Protein AF-A0A2A6B3M9-F1 (afdb_monomer_lite)

Secondary structure (DSSP, 8-state):
------PPPHHHHHHHHHHHHHHHHHHHHHHH---S---------HHHHHHHHHHHHHHHHHHHHHHTEEEEESPBP-SSHHHHHHHHHHHHHHHHHHHT-HHHHHHHHTT-EEEEEESSSS-SSB-EEEEEEPPPSS--------EEE---

Foldseek 3Di:
DDDDDDDDDPVNVVVVVVVVVVVVVVVVVCVVPVDDDPPPPPCCPVVNVVVVVVVCVVCVVVCLQQLQKEKEFQDFADPDPVVRVVVVVVVLVVVQVVVVDPVSVVQVVVVQKDKDWPPPPDDGGGTMIMIHGHDDPDDDSHRDYDYDHPDD

Radius of gyration: 35.0 Å; chains: 1; bounding box: 71×45×93 Å

Sequence (152 aa):
MDSSPSLATQESIDNLSKLVQELHVKLDKLLANPSSTVSPIHTVSEQSSYASIVRALSQSEKIKDKSQRAVLVGSQEKATPQETAQHDEEVLKEIIDATQNKELKDAYTSGSITHKRFPENKTPGRHIVKYTLKEDNGYSNRAYTVTVCCGL

pLDDT: mean 74.18, std 16.15, range [34.38, 91.5]

Organism: Pristionchus pacificus (NCBI:txid54126)

Structure (mmCIF, N/CA/C/O backbone):
data_AF-A0A2A6B3M9-F1
#
_entry.id   AF-A0A2A6B3M9-F1
#
loop_
_atom_site.group_PDB
_atom_site.id
_atom_site.type_symbol
_atom_site.label_atom_id
_atom_site.label_alt_id
_atom_site.label_comp_id
_atom_site.label_asym_id
_atom_site.label_entity_id
_atom_site.label_seq_id
_atom_site.pdbx_PDB_ins_code
_atom_site.Cartn_x
_atom_site.Cartn_y
_atom_site.Cartn_z
_atom_site.occupancy
_atom_site.B_iso_or_equiv
_atom_site.auth_seq_id
_atom_site.auth_comp_id
_atom_site.auth_asym_id
_atom_site.auth_atom_id
_atom_site.pdbx_PDB_model_num
ATOM 1 N N . MET A 1 1 ? -49.239 28.984 65.665 1.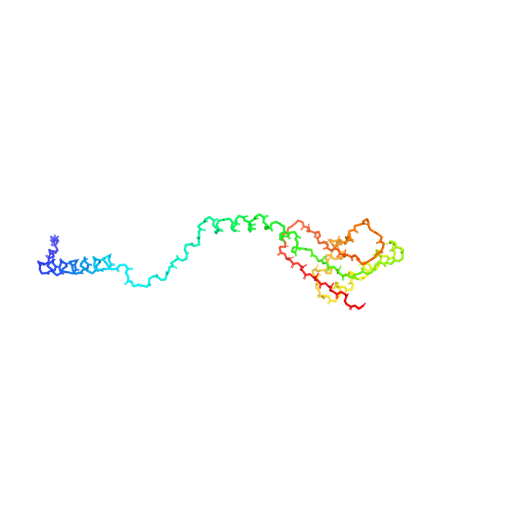00 41.34 1 MET A N 1
ATOM 2 C CA . MET A 1 1 ? -49.264 27.511 65.676 1.00 41.34 1 MET A CA 1
ATOM 3 C C . MET A 1 1 ? -47.842 27.054 65.898 1.00 41.34 1 MET A C 1
ATOM 5 O O . MET A 1 1 ? -47.030 27.154 64.988 1.00 41.34 1 MET A O 1
ATOM 9 N N . ASP A 1 2 ? -47.538 26.702 67.144 1.00 44.88 2 ASP A N 1
ATOM 10 C CA . ASP A 1 2 ? -46.2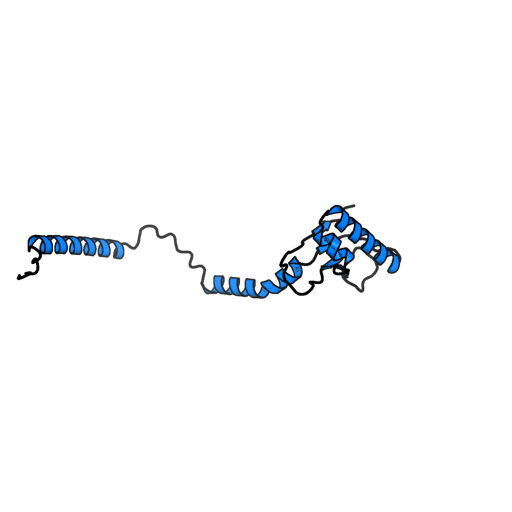25 26.236 67.579 1.00 44.88 2 ASP A CA 1
ATOM 11 C C . ASP A 1 2 ? -45.894 24.896 66.922 1.00 44.88 2 ASP A C 1
ATOM 13 O O . ASP A 1 2 ? -46.657 23.939 67.028 1.00 44.88 2 ASP A O 1
ATOM 17 N N . SER A 1 3 ? -44.759 24.830 66.229 1.00 51.47 3 SER A N 1
ATOM 18 C CA . SER A 1 3 ? -44.176 23.574 65.757 1.00 51.47 3 SER A CA 1
ATOM 19 C C . SER A 1 3 ? -42.992 23.249 66.659 1.00 51.47 3 SER A C 1
ATOM 21 O O . SER A 1 3 ? -41.887 23.742 66.444 1.00 51.47 3 SER A O 1
ATOM 23 N N . SER A 1 4 ? -43.230 22.471 67.714 1.00 55.25 4 SER A N 1
ATOM 24 C CA . SER A 1 4 ? -42.149 21.944 68.549 1.00 55.25 4 SER A CA 1
ATOM 25 C C . SER A 1 4 ? -41.368 20.875 67.769 1.00 55.25 4 SER A C 1
ATOM 27 O O . SER A 1 4 ? -41.991 20.029 67.122 1.00 55.25 4 SER A O 1
ATOM 29 N N . PRO A 1 5 ? -40.024 20.873 67.809 1.00 57.50 5 PRO A N 1
ATOM 30 C CA . PRO A 1 5 ? -39.236 19.830 67.167 1.00 57.50 5 PRO A CA 1
ATOM 31 C C . PRO A 1 5 ? -39.507 18.485 67.853 1.00 57.50 5 PRO A C 1
ATOM 33 O O . PRO A 1 5 ? -39.460 18.381 69.078 1.00 57.50 5 PRO A O 1
ATOM 36 N N . SER A 1 6 ? -39.805 17.455 67.058 1.00 61.09 6 SER A N 1
ATOM 37 C CA . SER A 1 6 ? -39.915 16.076 67.539 1.00 61.09 6 SER A CA 1
ATOM 38 C C . SER A 1 6 ? -38.557 15.649 68.101 1.00 61.09 6 SER A C 1
ATOM 40 O O . SER A 1 6 ? -37.597 15.454 67.356 1.00 61.09 6 SER A O 1
ATOM 42 N N . LEU A 1 7 ? -38.456 15.582 69.430 1.00 61.75 7 LEU A N 1
ATOM 43 C CA . LEU A 1 7 ? -37.282 15.063 70.123 1.00 61.75 7 LEU A CA 1
ATOM 44 C C . LEU A 1 7 ? -37.155 13.571 69.807 1.00 61.75 7 LEU A C 1
ATOM 46 O O . LEU A 1 7 ? -38.086 12.799 70.043 1.00 61.75 7 LEU A O 1
ATOM 50 N N . ALA A 1 8 ? -36.001 13.175 69.269 1.00 63.75 8 ALA A N 1
ATOM 51 C CA . ALA A 1 8 ? -35.657 11.773 69.091 1.00 63.75 8 ALA A CA 1
ATOM 52 C C . ALA A 1 8 ? -35.795 11.046 70.438 1.00 63.75 8 ALA A C 1
ATOM 54 O O . ALA A 1 8 ? -35.251 11.485 71.452 1.00 63.75 8 ALA A O 1
ATOM 55 N N . THR A 1 9 ? -36.566 9.958 70.460 1.00 75.94 9 THR A N 1
ATOM 56 C CA . THR A 1 9 ? -36.765 9.150 71.673 1.00 75.94 9 THR A CA 1
ATOM 57 C C . THR A 1 9 ? -35.423 8.608 72.176 1.00 75.94 9 THR A C 1
ATOM 59 O O . THR A 1 9 ? -34.580 8.222 71.365 1.00 75.94 9 THR A O 1
ATOM 62 N N . GLN A 1 10 ? -35.216 8.543 73.495 1.00 77.75 10 GLN A N 1
ATOM 63 C CA . GLN A 1 10 ? -33.969 8.022 74.082 1.00 77.75 10 GLN A CA 1
ATOM 64 C C . GLN A 1 10 ? -33.628 6.619 73.546 1.00 77.75 10 GLN A C 1
ATOM 66 O O . GLN A 1 10 ? -32.486 6.340 73.201 1.00 77.75 10 GLN A O 1
ATOM 71 N N . GLU A 1 11 ? -34.650 5.790 73.337 1.00 80.00 11 GLU A N 1
ATOM 72 C CA . GLU A 1 11 ? -34.526 4.461 72.736 1.00 80.00 11 GLU A CA 1
ATOM 73 C C . GLU A 1 11 ? -33.930 4.496 71.315 1.00 80.00 11 GLU A C 1
ATOM 75 O O . GLU A 1 11 ? -33.101 3.660 70.958 1.00 80.00 11 GLU A O 1
ATOM 80 N N . SER A 1 12 ? -34.294 5.486 70.493 1.00 80.69 12 SER A N 1
ATOM 81 C CA . SER A 1 12 ? -33.708 5.651 69.155 1.00 80.69 12 SER A CA 1
ATOM 82 C C . SER A 1 12 ? -32.226 6.045 69.199 1.00 80.69 12 SER A C 1
ATOM 84 O O . SER A 1 12 ? -31.448 5.604 68.352 1.00 80.69 12 SER A O 1
ATOM 86 N N . ILE A 1 13 ? -31.821 6.812 70.215 1.00 84.06 13 ILE A N 1
ATOM 87 C CA . ILE A 1 13 ? -30.430 7.233 70.434 1.00 84.06 13 ILE A CA 1
ATOM 88 C C . ILE A 1 13 ? -29.585 6.044 70.907 1.00 84.06 13 ILE A C 1
ATOM 90 O O . ILE A 1 13 ? -28.463 5.845 70.428 1.00 84.06 13 ILE A O 1
ATOM 94 N N . ASP A 1 14 ? -30.139 5.218 71.792 1.00 85.81 14 ASP A N 1
ATOM 95 C CA . ASP A 1 14 ? -29.468 4.032 72.326 1.00 85.81 14 ASP A CA 1
ATOM 96 C C . ASP A 1 14 ? -29.303 2.953 71.242 1.00 85.81 14 ASP A C 1
ATOM 98 O O . ASP A 1 14 ? -28.223 2.375 71.084 1.00 85.81 14 ASP A O 1
ATOM 102 N N . ASN A 1 15 ? -30.335 2.740 70.418 1.00 87.69 15 ASN A N 1
ATOM 103 C CA . ASN A 1 15 ? -30.278 1.817 69.283 1.00 87.69 15 ASN A CA 1
ATOM 104 C C . ASN A 1 15 ? -29.241 2.251 68.240 1.00 87.69 15 ASN A C 1
ATOM 106 O O . ASN A 1 15 ? -28.471 1.422 67.749 1.00 87.69 15 ASN A O 1
ATOM 110 N N . LEU A 1 16 ? -29.177 3.549 67.930 1.00 87.00 16 LEU A N 1
ATOM 111 C CA . LEU A 1 16 ? -28.174 4.081 67.012 1.00 87.00 16 LEU A CA 1
ATOM 112 C C . LEU A 1 16 ? -26.759 3.939 67.586 1.00 87.00 16 LEU A C 1
ATOM 114 O O . LEU A 1 16 ? -25.853 3.503 66.876 1.00 87.00 16 LEU A O 1
ATOM 118 N N . SER A 1 17 ? -26.578 4.233 68.875 1.00 89.31 17 SER A N 1
ATOM 119 C CA . SER A 1 17 ? -25.293 4.072 69.570 1.00 89.31 17 SER A CA 1
ATOM 120 C C . SER A 1 17 ? -24.784 2.633 69.505 1.00 89.31 17 SER A C 1
ATOM 122 O O . SER A 1 17 ? -23.613 2.402 69.200 1.00 89.31 17 SER A O 1
ATOM 124 N N . LYS A 1 18 ? -25.673 1.655 69.705 1.00 90.25 18 LYS A N 1
ATOM 125 C CA . LYS A 1 18 ? -25.338 0.232 69.597 1.00 90.25 18 LYS A CA 1
ATOM 126 C C . LYS A 1 18 ? -24.906 -0.154 68.180 1.00 90.25 18 LYS A C 1
ATOM 128 O O . LYS A 1 18 ? -23.910 -0.851 68.002 1.00 90.25 18 LYS A O 1
ATOM 133 N N . LEU A 1 19 ? -25.614 0.341 67.168 1.00 89.44 19 LEU A N 1
ATOM 134 C CA . LEU A 1 19 ? -25.336 0.034 65.763 1.00 89.44 19 LEU A CA 1
ATOM 135 C C . LEU A 1 19 ? -24.002 0.647 65.300 1.00 89.44 19 LEU A C 1
ATOM 137 O O . LEU A 1 19 ? -23.226 0.006 64.589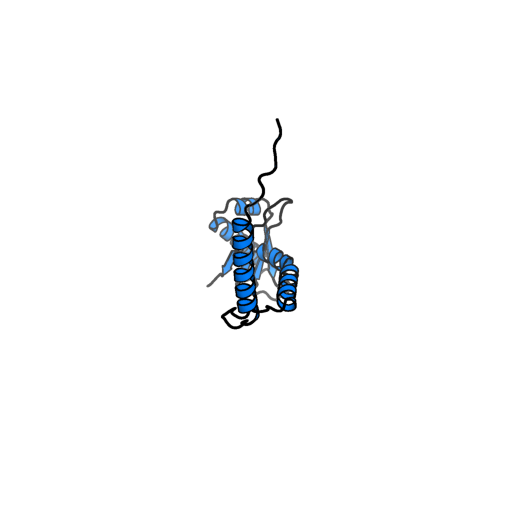 1.00 89.44 19 LEU A O 1
ATOM 141 N N . VAL A 1 20 ? -23.690 1.858 65.771 1.00 89.88 20 VAL A N 1
ATOM 142 C CA . VAL A 1 20 ? -22.400 2.519 65.532 1.00 89.88 20 VAL A CA 1
ATOM 143 C C . VAL A 1 20 ? -21.252 1.775 66.221 1.00 89.88 20 VAL A C 1
ATOM 145 O O . VAL A 1 20 ? -20.188 1.624 65.619 1.00 89.88 20 VAL A O 1
ATOM 148 N N . GLN A 1 21 ? -21.448 1.268 67.442 1.00 87.69 21 GLN A N 1
ATOM 149 C CA . GLN A 1 21 ? -20.444 0.452 68.136 1.00 87.69 21 GLN A CA 1
ATOM 150 C C . GLN A 1 21 ? -20.192 -0.882 67.421 1.00 87.69 21 GLN A C 1
ATOM 152 O O . GLN A 1 21 ? -19.039 -1.265 67.224 1.00 87.69 21 GLN A O 1
ATOM 157 N N . GLU A 1 22 ? -21.242 -1.567 66.964 1.00 90.56 22 GLU A N 1
ATOM 158 C CA . GLU A 1 22 ? -21.103 -2.809 66.194 1.00 90.56 22 GLU A CA 1
ATOM 159 C C . GLU A 1 22 ? -20.360 -2.595 64.866 1.00 90.56 22 GLU A C 1
ATOM 161 O O . GLU A 1 22 ? -19.562 -3.444 64.459 1.00 90.56 22 GLU A O 1
ATOM 166 N N . LEU A 1 23 ? -20.586 -1.459 64.197 1.00 88.94 23 LEU A N 1
ATOM 167 C CA . LEU A 1 23 ? -19.850 -1.088 62.988 1.00 88.94 23 LEU A CA 1
ATOM 168 C C . LEU A 1 23 ? -18.374 -0.807 63.271 1.00 88.94 23 LEU A C 1
ATOM 170 O O . LEU A 1 23 ? -17.534 -1.297 62.519 1.00 88.94 23 LEU A O 1
ATOM 174 N N . HIS A 1 24 ? -18.052 -0.095 64.355 1.00 84.25 24 HIS A N 1
ATOM 175 C CA . HIS A 1 24 ? -16.660 0.150 64.751 1.00 84.25 24 HIS A CA 1
ATOM 176 C C . HIS A 1 24 ? -15.916 -1.160 65.015 1.00 84.25 24 HIS A C 1
ATOM 178 O O . HIS A 1 24 ? -14.858 -1.388 64.439 1.00 84.25 24 HIS A O 1
ATOM 184 N N . VAL A 1 25 ? -16.516 -2.078 65.778 1.00 85.81 25 VAL A N 1
ATOM 185 C CA . VAL A 1 25 ? -15.907 -3.385 66.074 1.00 85.81 25 VAL A CA 1
ATOM 186 C C . VAL A 1 25 ? -15.709 -4.219 64.803 1.00 85.81 25 VAL A C 1
ATOM 188 O O . VAL A 1 25 ? -14.694 -4.903 64.657 1.00 85.81 25 VAL A O 1
ATOM 191 N N . LYS A 1 26 ? -16.653 -4.171 63.853 1.00 81.06 26 LYS A N 1
ATOM 192 C CA . LYS A 1 26 ? -16.499 -4.842 62.552 1.00 81.06 26 LYS A CA 1
ATOM 193 C C . LYS A 1 26 ? -15.382 -4.221 61.714 1.00 81.06 26 LYS A C 1
ATOM 195 O O . LYS A 1 26 ? -14.643 -4.972 61.080 1.00 81.06 26 LYS A O 1
ATOM 200 N N . LEU A 1 27 ? -15.249 -2.894 61.718 1.00 81.38 27 LEU A N 1
ATOM 201 C CA . LEU A 1 27 ? -14.181 -2.198 61.003 1.00 81.38 27 LEU A CA 1
ATOM 202 C C . LEU A 1 27 ? -12.811 -2.541 61.595 1.00 81.38 27 LEU A C 1
ATOM 204 O O . LEU A 1 27 ? -11.922 -2.950 60.854 1.00 81.38 27 LEU A O 1
ATOM 208 N N . ASP A 1 28 ? -12.670 -2.471 62.919 1.00 79.00 28 ASP A N 1
ATOM 209 C CA . ASP A 1 28 ? -11.428 -2.807 63.622 1.00 79.00 28 ASP A CA 1
ATOM 210 C C . ASP A 1 28 ? -11.016 -4.257 63.366 1.00 79.00 28 ASP A C 1
ATOM 212 O O . ASP A 1 28 ? -9.841 -4.549 63.162 1.00 79.00 28 ASP A O 1
ATOM 216 N N . LYS A 1 29 ? -11.983 -5.177 63.281 1.00 76.81 29 LYS A N 1
ATOM 217 C CA . LYS A 1 29 ? -11.721 -6.584 62.956 1.00 76.81 29 LYS A CA 1
ATOM 218 C C . LYS A 1 29 ? -11.270 -6.797 61.503 1.00 76.81 29 LYS A C 1
ATOM 220 O O . LYS A 1 29 ? -10.490 -7.712 61.252 1.00 76.81 29 LYS A O 1
ATOM 225 N N . LEU A 1 30 ? -11.730 -5.973 60.556 1.00 72.69 30 LEU A N 1
ATOM 226 C CA . LEU A 1 30 ? -11.255 -5.988 59.163 1.00 72.69 30 LEU A CA 1
ATOM 227 C C . LEU A 1 30 ? -9.862 -5.359 59.030 1.00 72.69 30 LEU A C 1
ATOM 229 O O . LEU A 1 30 ? -9.033 -5.861 58.279 1.00 72.69 30 LEU A O 1
ATOM 233 N N . LEU A 1 31 ? -9.593 -4.296 59.788 1.00 71.00 31 LEU A N 1
ATOM 234 C CA . LEU A 1 31 ? -8.290 -3.630 59.837 1.00 71.00 31 LEU A CA 1
ATOM 235 C C . LEU A 1 31 ? -7.228 -4.493 60.539 1.00 71.00 31 LEU A C 1
ATOM 237 O O . LEU A 1 31 ? -6.079 -4.523 60.104 1.00 71.00 31 LEU A O 1
ATOM 241 N N . ALA A 1 32 ? -7.608 -5.232 61.586 1.00 68.19 32 ALA A N 1
ATOM 242 C CA . ALA A 1 32 ? -6.715 -6.121 62.332 1.00 68.19 32 ALA A CA 1
ATOM 243 C C . ALA A 1 32 ? -6.370 -7.424 61.583 1.00 68.19 32 ALA A C 1
ATOM 245 O O . ALA A 1 32 ? -5.331 -8.025 61.857 1.00 68.19 32 ALA A O 1
ATOM 246 N N . ASN A 1 33 ? -7.191 -7.840 60.610 1.00 60.38 33 ASN A N 1
ATOM 247 C CA . ASN A 1 33 ? -6.943 -9.007 59.762 1.00 60.38 33 ASN A CA 1
ATOM 248 C C . ASN A 1 33 ? -6.764 -8.597 58.284 1.00 60.38 33 ASN A C 1
ATOM 250 O O . ASN A 1 33 ? -7.669 -8.819 57.479 1.00 60.38 33 ASN A O 1
ATOM 254 N N . PRO A 1 34 ? -5.581 -8.113 57.855 1.00 56.53 34 PRO A N 1
ATOM 255 C CA . PRO A 1 34 ? -5.305 -7.856 56.436 1.00 56.53 34 PRO A CA 1
ATOM 256 C C . PRO A 1 34 ? -5.175 -9.140 55.589 1.00 56.53 34 PRO A C 1
ATOM 258 O O . PRO A 1 34 ? -4.882 -9.080 54.397 1.00 56.53 34 PRO A O 1
ATOM 261 N N . SER A 1 35 ? -5.373 -10.322 56.182 1.00 58.47 35 SER A N 1
ATOM 262 C CA . SER A 1 35 ? -5.190 -11.612 55.522 1.00 58.47 35 SER A CA 1
ATOM 263 C C . SER A 1 35 ? -6.529 -12.237 55.146 1.00 58.47 35 SER A C 1
ATOM 265 O O . SER A 1 35 ? -7.071 -13.067 55.873 1.00 58.47 35 SER A O 1
ATOM 267 N N . SER A 1 36 ? -7.076 -11.817 54.007 1.00 47.97 36 SER A N 1
ATOM 268 C CA . SER A 1 36 ? -7.951 -12.632 53.156 1.00 47.97 36 SER A CA 1
ATOM 269 C C . SER A 1 36 ? -8.025 -11.993 51.772 1.00 47.97 36 SER A C 1
ATOM 271 O O . SER A 1 36 ? -8.799 -11.075 51.523 1.00 47.97 36 SER A O 1
ATOM 273 N N . THR A 1 37 ? -7.172 -12.499 50.879 1.00 50.91 37 THR A N 1
ATOM 274 C CA . THR A 1 37 ? -7.372 -12.500 49.421 1.00 50.91 37 THR A CA 1
ATOM 275 C C . THR A 1 37 ? -7.694 -11.153 48.772 1.00 50.91 37 THR A C 1
ATOM 277 O O . THR A 1 37 ? -8.656 -11.031 48.019 1.00 50.91 37 THR A O 1
ATOM 280 N N . VAL A 1 38 ? -6.831 -10.159 48.962 1.00 44.12 38 VAL A N 1
ATOM 281 C CA . VAL A 1 38 ? -6.537 -9.258 47.845 1.00 44.12 38 VAL A CA 1
ATOM 282 C C . VAL A 1 38 ? -5.407 -9.953 47.103 1.00 44.12 38 VAL A C 1
ATOM 284 O O . VAL A 1 38 ? -4.279 -10.002 47.596 1.00 4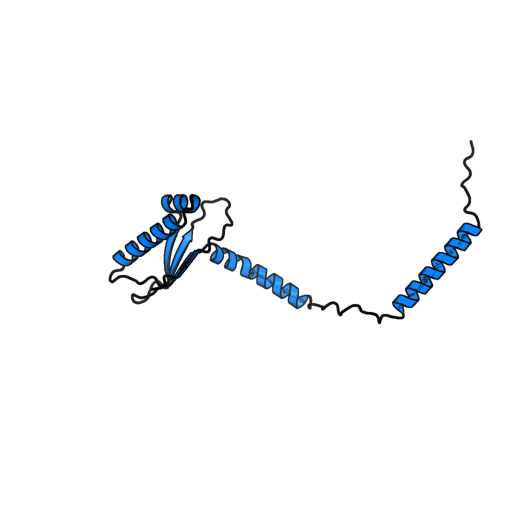4.12 38 VAL A O 1
ATOM 287 N N . SER A 1 39 ? -5.719 -10.584 45.964 1.00 42.66 39 SER A N 1
ATOM 288 C CA . SER A 1 39 ? -4.696 -10.931 44.968 1.00 42.66 39 SER A CA 1
ATOM 289 C C . SER A 1 39 ? -3.739 -9.749 44.885 1.00 42.66 39 SER A C 1
ATOM 291 O O . SER A 1 39 ? -4.254 -8.627 44.888 1.00 42.66 39 SER A O 1
ATOM 293 N N . PRO A 1 40 ? -2.407 -9.942 44.845 1.00 44.41 40 PRO A N 1
ATOM 294 C CA . PRO A 1 40 ? -1.502 -8.810 44.789 1.00 44.41 40 PRO A CA 1
ATOM 295 C C . PRO A 1 40 ? -2.005 -7.948 43.642 1.00 44.41 40 PRO A C 1
ATOM 297 O O . PRO A 1 40 ? -2.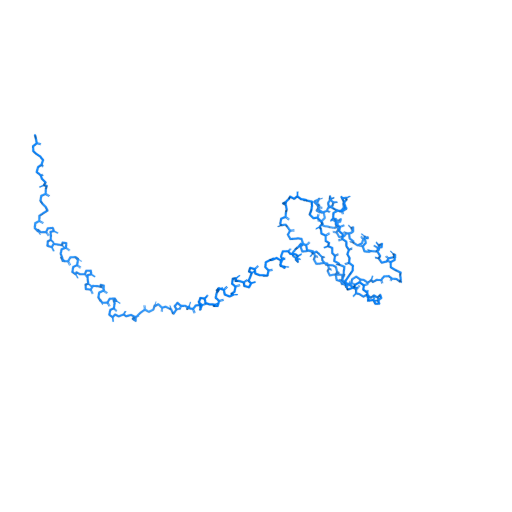062 -8.430 42.507 1.00 44.41 40 PRO A O 1
ATOM 300 N N . ILE A 1 41 ? -2.464 -6.726 43.941 1.00 48.03 41 ILE A N 1
ATOM 301 C CA . ILE A 1 41 ? -2.593 -5.720 42.900 1.00 48.03 41 ILE A CA 1
ATOM 302 C C . ILE A 1 41 ? -1.199 -5.741 42.325 1.00 48.03 41 ILE A C 1
ATOM 304 O O . ILE A 1 41 ? -0.236 -5.454 43.038 1.00 48.03 41 ILE A O 1
ATOM 308 N N . HIS A 1 42 ? -1.085 -6.259 41.105 1.00 47.62 42 HIS A N 1
ATOM 309 C CA . HIS A 1 42 ? 0.153 -6.219 40.379 1.00 47.62 42 HIS A CA 1
ATOM 310 C C . HIS A 1 42 ? 0.434 -4.727 40.343 1.00 47.62 42 HIS A C 1
ATOM 312 O O . HIS A 1 42 ? -0.251 -3.982 39.641 1.00 47.62 42 HIS A O 1
ATOM 318 N N . THR A 1 43 ? 1.330 -4.263 41.211 1.00 46.09 43 THR A N 1
ATOM 319 C CA . THR A 1 43 ? 1.930 -2.951 41.119 1.00 46.09 43 THR A CA 1
ATOM 320 C C . THR A 1 43 ? 2.731 -3.054 39.841 1.00 46.09 43 THR A C 1
ATOM 322 O O . THR A 1 43 ? 3.923 -3.350 39.833 1.00 46.09 43 THR A O 1
ATOM 325 N N . VAL A 1 44 ? 2.023 -2.917 38.716 1.00 48.62 44 VAL A N 1
ATOM 326 C CA . VAL A 1 44 ? 2.605 -2.568 37.440 1.00 48.62 44 VAL A CA 1
ATOM 327 C C . VAL A 1 44 ? 3.297 -1.273 37.787 1.00 48.62 44 VAL A C 1
ATOM 329 O O . VAL A 1 44 ? 2.626 -0.264 37.980 1.00 48.62 44 VAL A O 1
ATOM 332 N N . SER A 1 45 ? 4.603 -1.363 38.042 1.00 50.28 45 SER A N 1
ATOM 333 C CA . SER A 1 45 ? 5.431 -0.232 38.431 1.00 50.28 45 SER A CA 1
ATOM 334 C C . SER A 1 45 ? 4.981 0.957 37.591 1.00 50.28 45 SER A C 1
ATOM 336 O O . SER A 1 45 ? 4.980 0.859 36.363 1.00 50.28 45 SER A O 1
ATOM 338 N N . GLU A 1 46 ? 4.504 2.032 38.222 1.00 53.47 46 GLU A N 1
ATOM 339 C CA . GLU A 1 46 ? 3.949 3.192 37.508 1.00 53.47 46 GLU A CA 1
ATOM 340 C C . GLU A 1 46 ? 4.974 3.759 36.509 1.00 53.47 46 GLU A C 1
ATOM 342 O O . GLU A 1 46 ? 4.627 4.289 35.456 1.00 53.47 46 GLU A O 1
ATOM 347 N N . GLN A 1 47 ? 6.263 3.535 36.783 1.00 55.28 47 GLN A N 1
ATOM 348 C CA . GLN A 1 47 ? 7.373 3.834 35.883 1.00 55.28 47 GLN A CA 1
ATOM 349 C C . GLN A 1 47 ? 7.361 2.964 34.608 1.00 55.28 47 GLN A C 1
ATOM 351 O O . GLN A 1 47 ? 7.692 3.452 33.529 1.00 55.28 47 GLN A O 1
ATOM 356 N N . SER A 1 48 ? 6.951 1.695 34.697 1.00 64.56 48 SER A N 1
ATOM 357 C CA . SER A 1 48 ? 6.834 0.755 33.570 1.00 64.56 48 SER A CA 1
ATOM 358 C C . SER A 1 48 ? 5.637 1.071 32.664 1.00 64.56 48 SER A C 1
ATOM 360 O O . SER A 1 48 ? 5.772 1.060 31.434 1.00 64.56 48 SER A O 1
ATOM 362 N N . SER A 1 49 ? 4.479 1.417 33.238 1.00 71.50 49 SER A N 1
ATOM 363 C CA . SER A 1 49 ? 3.287 1.796 32.462 1.00 71.50 49 SER A CA 1
ATOM 364 C C . SER A 1 49 ? 3.464 3.163 31.797 1.00 71.50 49 SER A C 1
ATOM 366 O O . SER A 1 49 ? 3.224 3.287 30.595 1.00 71.50 49 SER A O 1
ATOM 368 N N . TYR A 1 50 ? 4.002 4.154 32.516 1.00 78.00 50 TYR A N 1
ATOM 369 C CA . TYR A 1 50 ? 4.330 5.467 31.959 1.00 78.00 50 TYR A CA 1
ATOM 370 C C . TYR A 1 50 ? 5.349 5.367 30.816 1.00 78.00 50 TYR A C 1
ATOM 372 O O . TYR A 1 50 ? 5.109 5.883 29.725 1.00 78.00 50 TYR A O 1
ATOM 380 N N . ALA A 1 51 ? 6.448 4.624 31.001 1.00 81.81 51 ALA A N 1
ATOM 381 C CA . ALA A 1 51 ? 7.445 4.418 29.946 1.00 81.81 51 ALA A CA 1
ATOM 382 C C . ALA A 1 51 ? 6.880 3.691 28.715 1.00 81.81 51 ALA A C 1
ATOM 384 O O . ALA A 1 51 ? 7.388 3.864 27.605 1.00 81.81 51 ALA A O 1
ATOM 385 N N . SER A 1 52 ? 5.855 2.859 28.896 1.00 81.38 52 SER A N 1
ATOM 386 C CA . SER A 1 52 ? 5.168 2.180 27.795 1.00 81.38 52 SER A CA 1
ATOM 387 C C . SER A 1 52 ? 4.242 3.135 27.041 1.00 81.38 52 SER A C 1
ATOM 389 O O . SER A 1 52 ? 4.273 3.159 25.813 1.00 81.38 52 SER A O 1
ATOM 391 N N . ILE A 1 53 ? 3.498 3.987 27.754 1.00 83.56 53 ILE A N 1
ATOM 392 C CA . ILE A 1 53 ? 2.646 5.025 27.158 1.00 83.56 53 ILE A CA 1
ATOM 393 C C . ILE A 1 53 ? 3.499 6.037 26.386 1.00 83.56 53 ILE A C 1
ATOM 395 O O . ILE A 1 53 ? 3.218 6.308 25.223 1.00 83.56 53 ILE A O 1
ATOM 399 N N . VAL A 1 54 ? 4.588 6.539 26.974 1.00 86.62 54 VAL A N 1
ATOM 400 C CA . VAL A 1 54 ? 5.510 7.471 26.301 1.00 86.62 54 VAL A CA 1
ATOM 401 C C . VAL A 1 54 ? 6.118 6.840 25.047 1.00 86.62 54 VAL A C 1
ATOM 403 O O . VAL A 1 54 ? 6.182 7.487 24.001 1.00 86.62 54 VAL A O 1
ATOM 406 N N . ARG A 1 55 ? 6.508 5.558 25.106 1.00 85.31 55 ARG A N 1
ATOM 407 C CA . ARG A 1 55 ? 6.978 4.829 23.919 1.00 85.31 55 ARG A CA 1
ATOM 408 C C . ARG A 1 55 ? 5.892 4.725 22.851 1.00 85.31 55 ARG A C 1
ATOM 410 O O . ARG A 1 55 ? 6.171 5.067 21.705 1.00 85.31 55 ARG A O 1
ATOM 417 N N . ALA A 1 56 ? 4.672 4.334 23.213 1.00 82.56 56 ALA A N 1
ATOM 418 C CA . ALA A 1 56 ? 3.548 4.258 22.281 1.00 82.56 56 ALA A CA 1
ATOM 419 C C . ALA A 1 56 ? 3.261 5.617 21.616 1.00 82.56 56 ALA A C 1
ATOM 421 O O . ALA A 1 56 ? 3.140 5.691 20.394 1.00 82.56 56 ALA A O 1
ATOM 422 N N . LEU A 1 57 ? 3.256 6.703 22.395 1.00 86.00 57 LEU A N 1
ATOM 423 C CA . LEU A 1 57 ? 3.084 8.065 21.885 1.00 86.00 57 LEU A CA 1
ATOM 424 C C . LEU A 1 57 ? 4.220 8.455 20.931 1.00 86.00 57 LEU A C 1
ATOM 426 O O . LEU A 1 57 ? 3.949 8.920 19.829 1.00 86.00 57 LEU A O 1
ATOM 430 N N . SER A 1 58 ? 5.478 8.175 21.283 1.00 86.25 58 SER A N 1
ATOM 431 C CA . SER A 1 58 ? 6.635 8.462 20.416 1.00 86.25 58 SER A CA 1
ATOM 432 C C . SER A 1 58 ? 6.645 7.660 19.107 1.00 86.25 58 SER A C 1
ATOM 434 O O . SER A 1 58 ? 7.269 8.057 18.123 1.00 86.25 58 SER A O 1
ATOM 436 N N . GLN A 1 59 ? 5.974 6.506 19.083 1.00 84.12 59 GLN A N 1
ATOM 437 C CA . GLN A 1 59 ? 5.863 5.653 17.904 1.00 84.12 59 GLN A CA 1
ATOM 438 C C . GLN A 1 59 ? 4.606 5.941 17.080 1.00 84.12 59 GLN A C 1
ATOM 440 O O . GLN A 1 59 ? 4.539 5.496 15.935 1.00 84.12 59 GLN A O 1
ATOM 445 N N . SER A 1 60 ? 3.643 6.691 17.618 1.00 81.44 60 SER A N 1
ATOM 446 C CA . SER A 1 60 ? 2.349 6.944 16.978 1.00 81.44 60 SER A CA 1
ATOM 447 C C . SER A 1 60 ? 2.488 7.568 15.587 1.00 81.44 60 SER A C 1
ATOM 449 O O . SER A 1 60 ? 1.894 7.067 14.635 1.00 81.44 60 SER A O 1
ATOM 451 N N . GLU A 1 61 ? 3.353 8.572 15.424 1.00 79.06 61 GLU A N 1
ATOM 452 C CA . GLU A 1 61 ? 3.620 9.208 14.127 1.00 79.06 61 GLU A CA 1
ATOM 453 C C . GLU A 1 61 ? 4.235 8.230 13.120 1.00 79.06 61 GLU A C 1
ATOM 455 O O . GLU A 1 61 ? 3.824 8.175 11.963 1.00 79.06 61 GLU A O 1
ATOM 460 N N . LYS A 1 62 ? 5.177 7.389 13.567 1.00 78.69 62 LYS A N 1
ATOM 461 C CA . LYS A 1 62 ? 5.809 6.365 12.718 1.00 78.69 62 LYS A CA 1
ATOM 462 C C . LYS A 1 62 ? 4.817 5.286 12.295 1.00 78.69 62 LYS A C 1
ATOM 464 O O . LYS A 1 62 ? 4.937 4.742 11.200 1.00 78.69 62 LYS A O 1
ATOM 469 N N . ILE A 1 63 ? 3.881 4.935 13.175 1.00 77.81 63 ILE A N 1
ATOM 470 C CA . ILE A 1 63 ? 2.808 3.985 12.874 1.00 77.81 63 ILE A CA 1
ATOM 471 C C . ILE A 1 63 ? 1.842 4.612 11.873 1.00 77.81 63 ILE A C 1
ATOM 473 O O . ILE A 1 63 ? 1.489 3.948 10.905 1.00 77.81 63 ILE A O 1
ATOM 477 N N . LYS A 1 64 ? 1.476 5.885 12.059 1.00 77.25 64 LYS A N 1
ATOM 478 C CA . LYS A 1 64 ? 0.615 6.626 11.133 1.00 77.25 64 LYS A CA 1
ATOM 479 C C . LYS A 1 64 ? 1.224 6.700 9.731 1.00 77.25 64 LYS A C 1
ATOM 481 O O . LYS A 1 64 ? 0.547 6.365 8.772 1.00 77.25 64 LYS A O 1
ATOM 486 N N . ASP A 1 65 ? 2.502 7.058 9.608 1.00 72.06 65 ASP A N 1
ATOM 487 C CA . ASP A 1 65 ? 3.188 7.095 8.306 1.00 72.06 65 ASP A CA 1
ATOM 488 C C . ASP A 1 65 ? 3.189 5.722 7.613 1.00 72.06 65 ASP A C 1
ATOM 490 O O . ASP A 1 65 ? 2.921 5.598 6.419 1.00 72.06 65 ASP A O 1
ATOM 494 N N . LYS A 1 66 ? 3.453 4.653 8.373 1.00 73.25 66 LYS A N 1
ATOM 495 C CA . LYS A 1 66 ? 3.497 3.293 7.824 1.00 73.25 66 LYS A CA 1
ATOM 496 C C . LYS A 1 66 ? 2.121 2.733 7.481 1.00 73.25 66 LYS A C 1
ATOM 498 O O . LYS A 1 66 ? 2.034 1.937 6.553 1.00 73.25 66 LYS A O 1
ATOM 503 N N . SER A 1 67 ? 1.079 3.103 8.220 1.00 69.12 67 SER A N 1
ATOM 504 C CA . SER A 1 67 ? -0.268 2.562 8.028 1.00 69.12 67 SER A CA 1
ATOM 505 C C . SER A 1 67 ? -0.929 3.069 6.743 1.00 69.12 67 SER A C 1
ATOM 507 O O . SER A 1 67 ? -1.784 2.386 6.186 1.00 69.12 67 SER A O 1
ATOM 509 N N . GLN A 1 68 ? -0.481 4.220 6.236 1.00 71.06 68 GLN A N 1
ATOM 510 C CA . GLN A 1 68 ? -0.937 4.825 4.982 1.00 71.06 68 GLN A CA 1
ATOM 511 C C . GLN A 1 68 ? -0.203 4.306 3.736 1.00 71.06 68 GLN A C 1
ATOM 513 O O . GLN A 1 68 ? -0.496 4.741 2.623 1.00 71.06 68 GLN A O 1
ATOM 518 N N . ARG A 1 69 ? 0.777 3.406 3.895 1.00 74.06 69 ARG A N 1
ATOM 519 C CA . ARG A 1 69 ? 1.643 2.973 2.795 1.00 74.06 69 ARG A CA 1
ATOM 520 C C . ARG A 1 69 ? 1.382 1.522 2.413 1.00 74.06 69 ARG A C 1
ATOM 522 O O . ARG A 1 69 ? 1.552 0.621 3.233 1.00 74.06 69 ARG A O 1
ATOM 529 N N . ALA A 1 70 ? 1.068 1.293 1.142 1.00 83.31 70 ALA A N 1
ATOM 530 C CA . ALA A 1 70 ? 1.006 -0.045 0.565 1.00 83.31 70 ALA A CA 1
ATOM 531 C C . ALA A 1 70 ? 2.370 -0.442 -0.020 1.00 83.31 70 ALA A C 1
ATOM 533 O O . ALA A 1 70 ? 3.149 0.409 -0.468 1.00 83.31 70 ALA A O 1
ATOM 534 N N . VAL A 1 71 ? 2.683 -1.739 0.008 1.00 86.62 71 VAL A N 1
ATOM 535 C CA . VAL A 1 71 ? 3.946 -2.268 -0.521 1.00 86.62 71 VAL A CA 1
ATOM 536 C C . VAL A 1 71 ? 3.708 -3.503 -1.378 1.00 86.62 71 VAL A C 1
ATOM 538 O O . VAL A 1 71 ? 3.004 -4.429 -0.979 1.00 86.62 71 VAL A O 1
ATOM 541 N N . LEU A 1 72 ? 4.349 -3.521 -2.543 1.00 86.31 72 LEU A N 1
ATOM 542 C CA . LEU A 1 72 ? 4.460 -4.690 -3.403 1.00 86.31 72 LEU A CA 1
ATOM 543 C C . LEU A 1 72 ? 5.856 -5.281 -3.231 1.00 86.31 72 LEU A C 1
ATOM 545 O O . LEU A 1 72 ? 6.871 -4.624 -3.485 1.00 86.31 72 LEU A O 1
ATOM 549 N N . VAL A 1 73 ? 5.902 -6.527 -2.770 1.00 85.94 73 VAL A N 1
ATOM 550 C CA . VAL A 1 73 ? 7.144 -7.253 -2.497 1.00 85.94 73 VAL A CA 1
ATOM 551 C C . VAL A 1 73 ? 7.344 -8.316 -3.571 1.00 85.94 73 VAL A C 1
ATOM 553 O O . VAL A 1 73 ? 6.409 -9.026 -3.928 1.00 85.94 73 VAL A O 1
ATOM 556 N N . GLY A 1 74 ? 8.577 -8.436 -4.069 1.00 78.75 74 GLY A N 1
ATOM 557 C CA . GLY A 1 74 ? 8.948 -9.464 -5.046 1.00 78.75 74 GLY A CA 1
ATOM 558 C C . GLY A 1 74 ? 8.799 -9.054 -6.514 1.00 78.75 74 GLY A C 1
ATOM 559 O O . GLY A 1 74 ? 9.133 -9.858 -7.377 1.00 78.75 74 GLY A O 1
ATOM 560 N N . SER A 1 75 ? 8.382 -7.815 -6.809 1.00 82.56 75 SER A N 1
ATOM 561 C CA . SER A 1 75 ? 8.295 -7.311 -8.187 1.00 82.56 75 SER A CA 1
ATOM 562 C C . SER A 1 75 ? 9.674 -7.249 -8.848 1.00 82.56 75 SER A C 1
ATOM 564 O O . SER A 1 75 ? 10.584 -6.545 -8.389 1.00 82.56 75 SER A O 1
ATOM 566 N N . GLN A 1 76 ? 9.829 -7.995 -9.939 1.00 84.12 76 GLN A N 1
ATOM 567 C CA . GLN A 1 76 ? 11.088 -8.104 -10.662 1.00 84.12 76 GLN A CA 1
ATOM 568 C C . GLN A 1 76 ? 11.274 -6.929 -11.624 1.00 84.12 76 GLN A C 1
ATOM 570 O O . GLN A 1 76 ? 10.378 -6.605 -12.400 1.00 84.12 76 GLN A O 1
ATOM 575 N N . GLU A 1 77 ? 12.446 -6.296 -11.571 1.00 83.38 77 GLU A N 1
ATOM 576 C CA . GLU A 1 77 ? 12.816 -5.267 -12.545 1.00 83.38 77 GLU A CA 1
ATOM 577 C C . GLU A 1 77 ? 13.006 -5.859 -13.940 1.00 83.38 77 GLU A C 1
ATOM 579 O O . GLU A 1 77 ? 13.419 -7.013 -14.108 1.00 83.38 77 GLU A O 1
ATOM 584 N N . LYS A 1 78 ? 12.682 -5.047 -14.944 1.00 85.38 78 LYS A N 1
ATOM 585 C CA . LYS A 1 78 ? 12.937 -5.347 -16.350 1.00 85.38 78 LYS A CA 1
ATOM 586 C C . LYS A 1 78 ? 14.366 -4.939 -16.716 1.00 85.38 78 LYS A C 1
ATOM 588 O O . LYS A 1 78 ? 15.099 -4.373 -15.908 1.00 85.38 78 LYS A O 1
ATOM 593 N N . ALA A 1 79 ? 14.771 -5.258 -17.944 1.00 82.62 79 ALA A N 1
ATOM 594 C CA . ALA A 1 79 ? 16.122 -4.983 -18.424 1.00 82.62 79 ALA A CA 1
ATOM 595 C C . ALA A 1 79 ? 16.427 -3.478 -18.457 1.00 82.62 79 ALA A C 1
ATOM 597 O O . ALA A 1 79 ? 17.564 -3.075 -18.207 1.00 82.62 79 ALA A O 1
ATOM 598 N N . THR A 1 80 ? 15.413 -2.653 -18.730 1.00 85.12 80 THR A N 1
ATOM 599 C CA . THR A 1 80 ? 15.543 -1.196 -18.740 1.00 85.12 80 THR A CA 1
ATOM 600 C C . THR A 1 80 ? 14.722 -0.525 -17.626 1.00 85.12 80 THR A C 1
ATOM 602 O O . THR A 1 80 ? 13.661 -1.028 -17.226 1.00 85.12 80 THR A O 1
ATOM 605 N N . PRO A 1 81 ? 15.169 0.642 -17.119 1.00 84.69 81 PRO A N 1
ATOM 606 C CA . PRO A 1 81 ? 14.397 1.434 -16.158 1.00 84.69 81 PRO A CA 1
ATOM 607 C C . PRO A 1 81 ? 13.017 1.854 -16.681 1.00 84.69 81 PRO A C 1
ATOM 609 O O . PRO A 1 81 ? 12.054 1.904 -15.921 1.00 84.69 81 PRO A O 1
ATOM 612 N N . GLN A 1 82 ? 12.909 2.133 -17.981 1.00 86.44 82 GLN A N 1
ATOM 613 C CA . GLN A 1 82 ? 11.675 2.562 -18.637 1.00 86.44 82 GLN A CA 1
ATOM 614 C C . GLN A 1 82 ? 10.631 1.443 -18.655 1.00 86.44 82 GLN A C 1
ATOM 616 O O . GLN A 1 82 ? 9.493 1.667 -18.249 1.00 86.44 82 GLN A O 1
ATOM 621 N N . GLU A 1 83 ? 11.024 0.231 -19.057 1.00 87.88 83 GLU A N 1
ATOM 622 C CA . GLU A 1 83 ? 10.144 -0.946 -19.017 1.00 87.88 83 GLU A CA 1
ATOM 623 C C . GLU A 1 83 ? 9.722 -1.280 -17.583 1.00 87.88 83 GLU A C 1
ATOM 625 O O . GLU A 1 83 ? 8.592 -1.694 -17.342 1.00 87.88 83 GLU A O 1
ATOM 630 N N . THR A 1 84 ? 10.621 -1.083 -16.616 1.00 87.94 84 THR A N 1
ATOM 631 C CA . THR A 1 84 ? 10.317 -1.293 -15.196 1.00 87.94 84 THR A CA 1
ATOM 632 C C . THR A 1 84 ? 9.252 -0.314 -14.704 1.00 87.94 84 THR A C 1
ATOM 634 O O . THR A 1 84 ? 8.308 -0.735 -14.042 1.00 87.94 84 THR A O 1
ATOM 637 N N . ALA A 1 85 ? 9.364 0.969 -15.058 1.00 87.62 85 ALA A N 1
ATOM 638 C CA . ALA A 1 85 ? 8.375 1.979 -14.691 1.00 87.62 85 ALA A CA 1
ATOM 639 C C . ALA A 1 85 ? 7.002 1.703 -15.327 1.00 87.62 85 ALA A C 1
ATOM 641 O O . ALA A 1 85 ? 5.980 1.835 -14.661 1.00 87.62 85 ALA A O 1
ATOM 642 N N . GLN A 1 86 ? 6.973 1.274 -16.594 1.00 90.12 86 GLN A N 1
ATOM 643 C CA . GLN A 1 86 ? 5.728 0.877 -17.263 1.00 90.12 86 GLN A CA 1
ATOM 644 C C . GLN A 1 86 ? 5.083 -0.333 -16.585 1.00 90.12 86 GLN A C 1
ATOM 646 O O . GLN A 1 86 ? 3.896 -0.303 -16.278 1.00 90.12 86 GLN A O 1
ATOM 651 N N . HIS A 1 87 ? 5.875 -1.361 -16.282 1.00 90.19 87 HIS A N 1
ATOM 652 C CA . HIS A 1 87 ? 5.399 -2.544 -15.576 1.00 90.19 87 HIS A CA 1
ATOM 653 C C . HIS A 1 87 ? 4.842 -2.209 -14.184 1.00 90.19 87 HIS A C 1
ATOM 655 O O . HIS A 1 87 ? 3.812 -2.742 -13.783 1.00 90.19 87 HIS A O 1
ATOM 661 N N . ASP A 1 88 ? 5.499 -1.322 -13.436 1.00 89.62 88 ASP A N 1
ATOM 662 C CA . ASP A 1 88 ? 5.032 -0.927 -12.105 1.00 89.62 88 ASP A CA 1
ATOM 663 C C . ASP A 1 88 ? 3.698 -0.166 -12.150 1.00 89.62 88 ASP A C 1
ATOM 665 O O . ASP A 1 88 ? 2.856 -0.370 -11.270 1.00 89.62 88 ASP A O 1
ATOM 669 N N . GLU A 1 89 ? 3.480 0.656 -13.182 1.00 91.12 89 GLU A N 1
ATOM 670 C CA . GLU A 1 89 ? 2.196 1.321 -13.443 1.00 91.12 89 GLU A CA 1
ATOM 671 C C . GLU A 1 89 ? 1.098 0.337 -13.871 1.00 91.12 89 GLU A C 1
ATOM 673 O O . GLU A 1 89 ? -0.034 0.427 -13.393 1.00 91.12 89 GLU A O 1
ATOM 678 N N . GLU A 1 90 ? 1.418 -0.635 -14.729 1.00 91.50 90 GLU A N 1
ATOM 679 C CA . GLU A 1 90 ? 0.474 -1.680 -15.144 1.00 91.50 90 GLU A CA 1
ATOM 680 C C . GLU A 1 90 ? 0.003 -2.517 -13.951 1.00 91.50 90 GLU A C 1
ATOM 682 O O . GLU A 1 90 ? -1.201 -2.700 -13.757 1.00 91.50 90 GLU A O 1
ATOM 687 N N . VAL A 1 91 ? 0.940 -2.954 -13.105 1.00 90.56 91 VAL A N 1
ATOM 688 C CA . VAL A 1 91 ? 0.626 -3.710 -11.887 1.00 90.56 91 VAL A CA 1
ATOM 689 C C . VAL A 1 91 ? -0.189 -2.865 -10.909 1.00 90.56 91 VAL A C 1
ATOM 691 O O . VAL A 1 91 ? -1.150 -3.360 -10.322 1.00 90.56 91 VAL A O 1
ATOM 694 N N . LEU A 1 92 ? 0.147 -1.581 -10.737 1.00 89.69 92 LEU A N 1
ATOM 695 C CA . LEU A 1 92 ? -0.636 -0.676 -9.894 1.00 89.69 92 LEU A CA 1
ATOM 696 C C . LEU A 1 92 ? -2.089 -0.592 -10.377 1.00 89.69 92 LEU A C 1
ATOM 698 O O . LEU A 1 92 ? -3.014 -0.740 -9.576 1.00 89.69 92 LEU A O 1
ATOM 702 N N . LYS A 1 93 ? -2.292 -0.407 -11.684 1.00 90.81 93 LYS A N 1
ATOM 703 C CA . LYS A 1 93 ? -3.623 -0.356 -12.289 1.00 90.81 93 LYS A CA 1
ATOM 704 C C . LYS A 1 93 ? -4.402 -1.654 -12.063 1.00 90.81 93 LYS A C 1
ATOM 706 O O . LYS A 1 93 ? -5.557 -1.593 -11.646 1.00 90.81 93 LYS A O 1
ATOM 711 N N . GLU A 1 94 ? -3.774 -2.809 -12.278 1.00 90.56 94 GLU A N 1
ATOM 712 C CA . GLU A 1 94 ? -4.401 -4.119 -12.059 1.00 90.56 94 GLU A CA 1
ATOM 713 C C . GLU A 1 94 ? -4.844 -4.302 -10.601 1.00 90.56 94 GLU A C 1
ATOM 715 O O . GLU A 1 94 ? -5.973 -4.720 -10.344 1.00 90.56 94 GLU A O 1
ATOM 720 N N . ILE A 1 95 ? -4.002 -3.917 -9.637 1.00 88.31 95 ILE A N 1
ATOM 721 C CA . ILE A 1 95 ? -4.333 -3.980 -8.206 1.00 88.31 95 ILE A CA 1
ATOM 722 C C . ILE A 1 95 ? -5.561 -3.113 -7.890 1.00 88.31 95 ILE A C 1
ATOM 724 O O . ILE A 1 95 ? -6.453 -3.537 -7.148 1.00 88.31 95 ILE A O 1
ATOM 728 N N . ILE A 1 96 ? -5.630 -1.901 -8.442 1.00 88.81 96 ILE A N 1
ATOM 729 C CA . ILE A 1 96 ? -6.746 -0.977 -8.207 1.00 88.81 96 ILE A CA 1
ATOM 730 C C . ILE A 1 96 ? -8.042 -1.524 -8.809 1.00 88.81 96 ILE A C 1
ATOM 732 O O . ILE A 1 96 ? -9.070 -1.548 -8.125 1.00 88.81 96 ILE A O 1
ATOM 736 N N . ASP A 1 97 ? -7.986 -2.001 -10.053 1.00 88.88 97 ASP A N 1
ATOM 737 C CA . ASP A 1 97 ? -9.138 -2.583 -10.743 1.00 88.88 97 ASP A CA 1
ATOM 738 C C . ASP A 1 97 ? -9.634 -3.854 -10.024 1.00 88.88 97 ASP A C 1
ATOM 740 O O . ASP A 1 97 ? -10.842 -4.020 -9.830 1.00 88.88 97 ASP A O 1
ATOM 744 N N . ALA A 1 98 ? -8.723 -4.700 -9.530 1.00 88.69 98 ALA A N 1
ATOM 745 C CA . ALA A 1 98 ? -9.050 -5.898 -8.754 1.00 88.69 98 ALA A CA 1
ATOM 746 C C . ALA A 1 98 ? -9.693 -5.583 -7.392 1.00 88.69 98 ALA A C 1
ATOM 748 O O . ALA A 1 98 ? -10.531 -6.345 -6.911 1.00 88.69 98 ALA A O 1
ATOM 749 N N . THR A 1 99 ? -9.337 -4.453 -6.774 1.00 85.50 99 THR A N 1
ATOM 750 C CA . THR A 1 99 ? -9.880 -4.048 -5.465 1.00 85.50 99 THR A CA 1
ATOM 751 C C . THR A 1 99 ? -11.339 -3.575 -5.565 1.00 85.50 99 THR A C 1
ATOM 753 O O . THR A 1 99 ? -12.039 -3.540 -4.555 1.00 85.50 99 THR A O 1
ATOM 756 N N . GLN A 1 100 ? -11.812 -3.196 -6.763 1.00 85.56 100 GLN A N 1
ATOM 757 C CA . GLN A 1 100 ? -13.170 -2.677 -7.016 1.00 85.56 100 GLN A CA 1
ATOM 758 C C . GLN A 1 100 ? -13.580 -1.506 -6.096 1.00 85.56 100 GLN A C 1
ATOM 760 O O . GLN A 1 100 ? -14.764 -1.232 -5.892 1.00 85.56 100 GLN A O 1
ATOM 765 N N . ASN A 1 101 ? -12.605 -0.784 -5.538 1.00 84.38 101 ASN A N 1
ATOM 766 C CA . ASN A 1 101 ? -12.847 0.329 -4.630 1.00 84.38 101 ASN A CA 1
ATOM 767 C C . ASN A 1 101 ? -12.921 1.642 -5.417 1.00 84.38 101 ASN A C 1
ATOM 769 O O . ASN A 1 101 ? -11.939 2.081 -6.018 1.00 84.38 101 ASN A O 1
ATOM 773 N N . LYS A 1 102 ? -14.094 2.283 -5.380 1.00 87.56 102 LYS A N 1
ATOM 774 C CA . LYS A 1 102 ? -14.351 3.547 -6.076 1.00 87.56 102 LYS A CA 1
ATOM 775 C C . LYS A 1 102 ? -13.421 4.673 -5.615 1.00 87.56 102 LYS A C 1
ATOM 777 O O . LYS A 1 102 ? -12.883 5.373 -6.460 1.00 87.56 102 LYS A O 1
ATOM 782 N N . GLU A 1 103 ? -13.195 4.821 -4.308 1.00 85.44 103 GLU A N 1
ATOM 783 C CA . GLU A 1 103 ? -12.315 5.868 -3.763 1.00 85.44 103 GLU A CA 1
ATOM 784 C C . GLU A 1 103 ? -10.872 5.687 -4.257 1.00 85.44 103 GLU A C 1
ATOM 786 O O . GLU A 1 103 ? -10.212 6.652 -4.633 1.00 85.44 103 GLU A O 1
ATOM 791 N N . LEU A 1 104 ? -10.397 4.438 -4.315 1.00 84.00 104 LEU A N 1
ATOM 792 C CA . LEU A 1 104 ? -9.050 4.119 -4.789 1.00 84.00 104 LEU A CA 1
ATOM 793 C C . LEU A 1 104 ? -8.897 4.384 -6.294 1.00 84.00 104 LEU A C 1
ATOM 795 O O . LEU A 1 104 ? -7.874 4.905 -6.736 1.00 84.00 104 LEU A O 1
ATOM 799 N N . LYS A 1 105 ? -9.930 4.068 -7.079 1.00 88.50 105 LYS A N 1
ATOM 800 C CA . LYS A 1 105 ? -9.972 4.354 -8.516 1.00 88.50 105 LYS A CA 1
ATOM 801 C C . LYS A 1 105 ? -10.004 5.854 -8.805 1.00 88.50 105 LYS A C 1
ATOM 803 O O . LYS A 1 105 ? -9.300 6.318 -9.704 1.00 88.50 105 LYS A O 1
ATOM 808 N N . ASP A 1 106 ? -10.783 6.604 -8.031 1.00 88.38 106 ASP A N 1
ATOM 809 C CA . ASP A 1 106 ? -10.857 8.062 -8.128 1.00 88.38 106 ASP A CA 1
ATOM 810 C C . ASP A 1 106 ? -9.485 8.681 -7.782 1.00 88.38 106 ASP A C 1
ATOM 812 O O . ASP A 1 106 ? -8.972 9.486 -8.556 1.00 88.38 106 ASP A O 1
ATOM 816 N N . ALA A 1 107 ? -8.833 8.216 -6.707 1.00 86.44 107 ALA A N 1
ATOM 817 C CA . ALA A 1 107 ? -7.498 8.662 -6.290 1.00 86.44 107 ALA A CA 1
ATOM 818 C C . ALA A 1 107 ? -6.374 8.318 -7.287 1.00 86.44 107 ALA A C 1
ATOM 820 O O . ALA A 1 107 ? -5.393 9.054 -7.420 1.00 86.44 107 ALA A O 1
ATOM 821 N N . TYR A 1 108 ? -6.490 7.189 -7.988 1.00 87.94 108 TYR A N 1
ATOM 822 C CA . TYR A 1 108 ? -5.578 6.848 -9.079 1.00 87.94 108 TYR A CA 1
ATOM 823 C C . TYR A 1 108 ? -5.769 7.786 -10.270 1.00 87.94 108 TYR A C 1
ATOM 825 O O . TYR A 1 108 ? -4.807 8.346 -10.788 1.00 87.94 108 TYR A O 1
ATOM 833 N N . THR A 1 109 ? -7.026 8.012 -10.660 1.00 88.81 109 THR A N 1
ATOM 834 C CA . THR A 1 109 ? -7.379 8.867 -11.801 1.00 88.81 109 THR A CA 1
ATOM 835 C C . THR A 1 109 ? -7.002 10.333 -11.556 1.00 88.81 109 THR A C 1
ATOM 837 O O . THR A 1 109 ? -6.616 11.028 -12.493 1.00 88.81 109 THR A O 1
ATOM 840 N N . SER A 1 110 ? -7.060 10.804 -10.306 1.00 88.75 110 SER A N 1
ATOM 841 C CA . SER A 1 110 ? -6.623 12.151 -9.913 1.00 88.75 110 SER A CA 1
ATOM 842 C C . SER A 1 110 ? -5.100 12.316 -9.832 1.00 88.75 110 SER A C 1
ATOM 844 O O . SER A 1 110 ? -4.622 13.435 -9.652 1.00 88.75 110 SER A O 1
ATOM 846 N N . GLY A 1 111 ? -4.320 11.234 -9.951 1.00 86.31 111 GLY A N 1
ATOM 847 C CA . GLY A 1 111 ? -2.864 11.267 -9.780 1.00 86.31 111 GLY A CA 1
ATOM 848 C C . GLY A 1 111 ? -2.415 11.442 -8.323 1.00 86.31 111 GLY A C 1
ATOM 849 O O . GLY A 1 111 ? -1.270 11.826 -8.062 1.00 86.31 111 GLY A O 1
ATOM 850 N N . SER A 1 112 ? -3.303 11.166 -7.363 1.00 85.88 112 SER A N 1
ATOM 851 C CA . SER A 1 112 ? -2.999 11.246 -5.931 1.00 85.88 112 SER A CA 1
ATOM 852 C C . SER A 1 112 ? -2.183 10.036 -5.457 1.00 85.88 112 SER A C 1
ATOM 854 O O . SER A 1 112 ? -1.532 10.112 -4.421 1.00 85.88 112 SER A O 1
ATOM 856 N N . ILE A 1 113 ? -2.148 8.935 -6.214 1.00 86.94 113 ILE A N 1
ATOM 857 C CA . ILE A 1 113 ? -1.304 7.769 -5.918 1.00 86.94 113 ILE A CA 1
ATOM 858 C C . ILE A 1 113 ? 0.047 7.908 -6.625 1.00 86.94 113 ILE A C 1
ATOM 860 O O . ILE A 1 113 ? 0.110 8.102 -7.834 1.00 86.94 113 ILE A O 1
ATOM 864 N N . THR A 1 114 ? 1.141 7.774 -5.876 1.00 86.12 114 THR A N 1
ATOM 865 C CA . THR A 1 114 ? 2.502 7.693 -6.420 1.00 86.12 114 THR A CA 1
ATOM 866 C C . THR A 1 114 ? 3.164 6.380 -6.034 1.00 86.12 114 THR A C 1
ATOM 868 O O . THR A 1 114 ? 2.816 5.769 -5.024 1.00 86.12 114 THR A O 1
ATOM 871 N N . HIS A 1 115 ? 4.144 5.941 -6.822 1.00 87.62 115 HIS A N 1
ATOM 872 C CA . HIS A 1 115 ? 4.893 4.722 -6.551 1.00 87.62 115 HIS A CA 1
ATOM 873 C C . HIS A 1 115 ? 6.404 4.967 -6.654 1.00 87.62 115 HIS A C 1
ATOM 875 O O . HIS A 1 115 ? 6.862 5.819 -7.416 1.00 87.62 115 HIS A O 1
ATOM 881 N N . LYS A 1 116 ? 7.197 4.253 -5.847 1.00 87.75 116 LYS A N 1
ATOM 882 C CA . LYS A 1 116 ? 8.665 4.329 -5.885 1.00 87.75 116 LYS A CA 1
ATOM 883 C C . LYS A 1 116 ? 9.311 3.017 -5.458 1.00 87.75 116 LYS A C 1
ATOM 885 O O . LYS A 1 116 ? 8.933 2.441 -4.435 1.00 87.75 116 LYS A O 1
ATOM 890 N N . ARG A 1 117 ? 10.332 2.573 -6.194 1.00 86.94 117 ARG A N 1
ATOM 891 C CA . ARG A 1 117 ? 11.149 1.415 -5.807 1.00 86.94 117 ARG A CA 1
ATOM 892 C C . ARG A 1 117 ? 12.095 1.741 -4.657 1.00 86.94 117 ARG A C 1
ATOM 894 O O . ARG A 1 117 ? 12.590 2.859 -4.530 1.00 86.94 117 ARG A O 1
ATOM 901 N N . PHE A 1 118 ? 12.340 0.751 -3.803 1.00 85.19 118 PHE A N 1
ATOM 902 C CA . PHE A 1 118 ? 13.263 0.860 -2.681 1.00 85.19 118 PHE A CA 1
ATOM 903 C C . PHE A 1 118 ? 14.135 -0.398 -2.540 1.00 85.19 118 PHE A C 1
ATOM 905 O O . PHE A 1 118 ? 13.587 -1.503 -2.442 1.00 85.19 118 PHE A O 1
ATOM 912 N N . PRO A 1 119 ? 15.467 -0.246 -2.403 1.00 83.62 119 PRO A N 1
ATOM 913 C CA . PRO A 1 119 ? 16.247 1.002 -2.478 1.00 83.62 119 PRO A CA 1
ATOM 914 C C . PRO A 1 119 ? 16.476 1.479 -3.928 1.00 83.62 119 PRO A C 1
ATOM 916 O O . PRO A 1 119 ? 16.543 0.665 -4.836 1.00 83.62 119 PRO A O 1
ATOM 919 N N . GLU A 1 120 ? 16.627 2.790 -4.137 1.00 75.00 120 GLU A N 1
ATOM 920 C CA . GLU A 1 120 ? 16.673 3.412 -5.481 1.00 75.00 120 GLU A CA 1
ATOM 921 C C . GLU A 1 120 ? 17.962 3.154 -6.272 1.00 75.00 120 GLU A C 1
ATOM 923 O O . GLU A 1 120 ? 17.928 3.069 -7.491 1.00 75.00 120 GLU A O 1
ATOM 928 N N . ASN A 1 121 ? 19.100 3.023 -5.589 1.00 65.88 121 ASN A N 1
ATOM 929 C CA . ASN A 1 121 ? 20.423 2.970 -6.220 1.00 65.88 121 ASN A CA 1
ATOM 930 C C . ASN A 1 121 ? 21.058 1.583 -6.089 1.00 65.88 121 ASN A C 1
ATOM 932 O O . ASN A 1 121 ? 22.157 1.440 -5.549 1.00 65.88 121 ASN A O 1
ATOM 936 N N . LYS A 1 122 ? 20.350 0.542 -6.525 1.00 68.00 122 LYS A N 1
ATOM 937 C CA . LYS A 1 122 ? 20.894 -0.819 -6.582 1.00 68.00 122 LYS A CA 1
ATOM 938 C C . LYS A 1 122 ? 20.813 -1.382 -7.991 1.00 68.00 122 LYS A C 1
ATOM 940 O O . LYS A 1 122 ? 20.024 -0.926 -8.808 1.00 68.00 122 LYS A O 1
ATOM 945 N N . THR A 1 123 ? 21.663 -2.370 -8.255 1.00 71.44 123 THR A N 1
ATOM 946 C CA . THR A 1 123 ? 21.611 -3.166 -9.482 1.00 71.44 123 THR A CA 1
ATOM 947 C C . THR A 1 123 ? 20.202 -3.722 -9.691 1.00 71.44 123 THR A C 1
ATOM 949 O O . THR A 1 123 ? 19.583 -4.106 -8.691 1.00 71.44 123 THR A O 1
ATOM 952 N N . PRO A 1 124 ? 19.725 -3.821 -10.944 1.00 68.00 124 PRO A N 1
ATOM 953 C CA . PRO A 1 124 ? 18.396 -4.336 -11.227 1.00 68.00 124 PRO A CA 1
ATOM 954 C C . PRO A 1 124 ? 18.150 -5.687 -10.561 1.00 68.00 124 PRO A C 1
ATOM 956 O O . PRO A 1 124 ? 19.006 -6.576 -10.592 1.00 68.00 124 PRO A O 1
ATOM 959 N N . GLY A 1 125 ? 17.001 -5.830 -9.908 1.00 75.06 125 GLY A N 1
ATOM 960 C CA . GLY A 1 125 ? 16.722 -6.995 -9.080 1.00 75.06 125 GLY A CA 1
ATOM 961 C C . GLY A 1 125 ? 15.293 -7.048 -8.560 1.00 75.06 125 GLY A C 1
ATOM 962 O O . GLY A 1 125 ? 14.378 -6.433 -9.101 1.00 75.06 125 GLY A O 1
ATOM 963 N N . ARG A 1 126 ? 15.084 -7.828 -7.498 1.00 79.19 126 ARG A N 1
ATOM 964 C CA . ARG A 1 126 ? 13.795 -7.891 -6.801 1.00 79.19 126 ARG A CA 1
ATOM 965 C C . ARG A 1 126 ? 13.773 -6.814 -5.726 1.00 79.19 126 ARG A C 1
ATOM 967 O O . ARG A 1 126 ? 14.331 -7.001 -4.645 1.00 79.19 126 ARG A O 1
ATOM 974 N N . HIS A 1 127 ? 13.146 -5.687 -6.038 1.00 83.00 127 HIS A N 1
ATOM 975 C CA . HIS A 1 127 ? 12.991 -4.564 -5.117 1.00 83.00 127 HIS A CA 1
ATOM 976 C C . HIS A 1 127 ? 11.534 -4.378 -4.701 1.00 83.00 127 HIS A C 1
ATOM 978 O O . HIS A 1 127 ? 10.604 -4.855 -5.349 1.00 83.00 127 HIS A O 1
ATOM 984 N N . ILE A 1 128 ? 11.350 -3.703 -3.569 1.00 86.12 128 ILE A N 1
ATOM 985 C CA . ILE A 1 128 ? 10.022 -3.395 -3.044 1.00 86.12 128 ILE A CA 1
ATOM 986 C C . ILE A 1 128 ? 9.517 -2.149 -3.762 1.00 86.12 128 ILE A C 1
ATOM 988 O O . ILE A 1 128 ? 10.222 -1.138 -3.787 1.00 86.12 128 ILE A O 1
ATOM 992 N N . VAL A 1 129 ? 8.291 -2.192 -4.276 1.00 88.19 129 VAL A N 1
ATOM 993 C CA . VAL A 1 129 ? 7.589 -0.995 -4.750 1.00 88.19 129 VAL A CA 1
ATOM 994 C C . VAL A 1 129 ? 6.749 -0.461 -3.596 1.00 88.19 129 VAL A C 1
ATOM 996 O O . VAL A 1 129 ? 5.962 -1.190 -2.993 1.00 88.19 129 VAL A O 1
ATOM 999 N N . LYS A 1 130 ? 6.954 0.803 -3.235 1.00 88.50 130 LYS A N 1
ATOM 1000 C CA . LYS A 1 130 ? 6.177 1.506 -2.211 1.00 88.50 130 LYS A CA 1
ATOM 1001 C C . LYS A 1 130 ? 5.161 2.402 -2.902 1.00 88.50 130 LYS A C 1
ATOM 1003 O O . LYS A 1 130 ? 5.569 3.244 -3.699 1.00 88.50 130 LYS A O 1
ATOM 1008 N N . TYR A 1 131 ? 3.889 2.255 -2.555 1.00 87.69 131 TYR A N 1
ATOM 1009 C CA . TYR A 1 131 ? 2.807 3.115 -3.026 1.00 87.69 131 TYR A CA 1
ATOM 1010 C C . TYR A 1 131 ? 2.410 4.098 -1.934 1.00 87.69 131 TYR A C 1
ATOM 1012 O O . TYR A 1 131 ? 2.186 3.696 -0.791 1.00 87.69 131 TYR A O 1
ATOM 1020 N N . THR A 1 132 ? 2.303 5.370 -2.293 1.00 83.56 132 THR A N 1
ATOM 1021 C CA . THR A 1 132 ? 1.952 6.459 -1.386 1.00 83.56 132 THR A CA 1
ATOM 1022 C C . THR A 1 132 ? 0.718 7.166 -1.917 1.00 83.56 132 THR A C 1
ATOM 1024 O O . THR A 1 132 ? 0.690 7.586 -3.071 1.00 83.56 132 THR A O 1
ATOM 1027 N N . LEU A 1 133 ? -0.286 7.330 -1.062 1.00 81.06 133 LEU A N 1
ATOM 1028 C CA . LEU A 1 133 ? -1.435 8.177 -1.340 1.00 81.06 133 LEU A CA 1
ATOM 1029 C C . LEU A 1 133 ? -1.125 9.598 -0.846 1.00 81.06 133 LEU A C 1
ATOM 1031 O O . LEU A 1 133 ? -0.818 9.797 0.328 1.00 81.06 133 LEU A O 1
ATOM 1035 N N . LYS A 1 134 ? -1.162 10.585 -1.740 1.00 74.00 134 LYS A N 1
ATOM 1036 C CA . LYS A 1 134 ? -1.120 12.005 -1.389 1.00 74.00 134 LYS A CA 1
ATOM 1037 C C . LYS A 1 134 ? -2.493 12.388 -0.847 1.00 74.00 134 LYS A C 1
ATOM 1039 O O . LYS A 1 134 ? -3.487 12.278 -1.558 1.00 74.00 134 LYS A O 1
ATOM 1044 N N . GLU A 1 135 ? -2.543 12.806 0.412 1.00 66.25 135 GLU A N 1
ATOM 1045 C CA . GLU A 1 135 ? -3.758 13.380 0.985 1.00 66.25 135 GLU A CA 1
ATOM 1046 C C . GLU A 1 135 ? -3.973 14.778 0.391 1.00 66.25 135 GLU A C 1
ATOM 1048 O O . GLU A 1 135 ? -3.137 15.667 0.569 1.00 66.25 135 GLU A O 1
ATOM 1053 N N . ASP A 1 136 ? -5.099 14.985 -0.289 1.00 53.25 136 ASP A N 1
ATOM 1054 C CA . ASP A 1 136 ? -5.617 16.330 -0.512 1.00 53.25 136 ASP A CA 1
ATOM 1055 C C . ASP A 1 136 ? -6.226 16.808 0.813 1.00 53.25 136 ASP A C 1
ATOM 1057 O O . ASP A 1 136 ? -7.023 16.101 1.428 1.00 53.25 136 ASP A O 1
ATOM 1061 N N . ASN A 1 137 ? -5.781 17.973 1.292 1.00 45.06 137 ASN A N 1
ATOM 1062 C CA . ASN A 1 137 ? -6.144 18.585 2.575 1.00 45.06 137 ASN A CA 1
ATOM 1063 C C . ASN A 1 137 ? -7.597 18.310 3.017 1.00 45.06 137 ASN A C 1
ATOM 1065 O O . ASN A 1 137 ? -8.520 19.003 2.594 1.00 45.06 137 ASN A O 1
ATOM 1069 N N . GLY A 1 138 ? -7.783 17.375 3.954 1.00 43.78 138 GLY A N 1
ATOM 1070 C CA . GLY A 1 138 ? -9.039 17.224 4.686 1.00 43.78 138 GLY A CA 1
ATOM 1071 C C . GLY A 1 138 ? -9.494 15.781 4.866 1.00 43.78 138 GLY A C 1
ATOM 1072 O O . GLY A 1 138 ? -10.233 15.252 4.052 1.00 43.78 138 GLY A O 1
ATOM 1073 N N . TYR A 1 139 ? -9.135 15.205 6.016 1.00 41.03 139 TYR A N 1
ATOM 1074 C CA . TYR A 1 139 ? -9.797 14.053 6.639 1.00 41.03 139 TYR A CA 1
ATOM 1075 C C . TYR A 1 139 ? -9.937 12.769 5.801 1.00 41.03 139 TYR A C 1
ATOM 1077 O O . TYR A 1 139 ? -10.989 12.488 5.238 1.00 41.03 139 TYR A O 1
ATOM 1085 N N . SER A 1 140 ? -8.964 11.863 5.936 1.00 42.31 140 SER A N 1
ATOM 1086 C CA . SER A 1 140 ? -9.273 10.431 6.060 1.00 42.31 140 SER A CA 1
ATOM 1087 C C . SER A 1 140 ? -8.112 9.675 6.714 1.00 42.31 140 SER A C 1
ATOM 1089 O O . SER A 1 140 ? -7.142 9.316 6.062 1.00 42.31 140 SER A O 1
ATOM 1091 N N . ASN A 1 141 ? -8.209 9.389 8.019 1.00 41.44 141 ASN A N 1
ATOM 1092 C CA . ASN A 1 141 ? -7.321 8.429 8.693 1.00 41.44 141 ASN A CA 1
ATOM 1093 C C . ASN A 1 141 ? -7.692 6.989 8.274 1.00 41.44 141 ASN A C 1
ATOM 1095 O O . ASN A 1 141 ? -8.108 6.190 9.113 1.00 41.44 141 ASN A O 1
ATOM 1099 N N . ARG A 1 142 ? -7.593 6.635 6.988 1.00 50.72 142 ARG A N 1
ATOM 1100 C CA . ARG A 1 142 ? -7.810 5.253 6.534 1.00 50.72 142 ARG A CA 1
ATOM 1101 C C . ARG A 1 142 ? -6.490 4.624 6.152 1.00 50.72 142 ARG A C 1
ATOM 1103 O O . ARG A 1 142 ? -5.943 4.890 5.098 1.00 50.72 142 ARG A O 1
ATOM 1110 N N . ALA A 1 143 ? -5.979 3.793 7.049 1.00 44.62 143 ALA A N 1
ATOM 1111 C CA . ALA A 1 143 ? -4.827 2.958 6.776 1.00 44.62 143 ALA A CA 1
ATOM 1112 C C . ALA A 1 143 ? -5.177 1.935 5.684 1.00 44.62 143 ALA A C 1
ATOM 1114 O O . ALA A 1 143 ? -5.879 0.959 5.951 1.00 44.62 143 ALA A O 1
ATOM 1115 N N . TYR A 1 144 ? -4.697 2.143 4.461 1.00 49.84 144 TYR A N 1
ATOM 1116 C CA . TYR A 1 144 ? -4.792 1.150 3.394 1.00 49.84 144 TYR A CA 1
ATOM 1117 C C . TYR A 1 144 ? -3.539 0.275 3.420 1.00 49.84 144 TYR A C 1
ATOM 1119 O O . TYR A 1 144 ? -2.556 0.532 2.731 1.00 49.84 144 TYR A O 1
ATOM 1127 N N . THR A 1 145 ? -3.550 -0.778 4.239 1.00 43.78 145 THR A N 1
ATOM 1128 C CA . THR A 1 145 ? -2.498 -1.800 4.173 1.00 43.78 145 THR A CA 1
ATOM 1129 C C . THR A 1 145 ? -2.878 -2.835 3.121 1.00 43.78 145 THR A C 1
ATOM 1131 O O . THR A 1 145 ? -3.514 -3.840 3.423 1.00 43.78 145 THR A O 1
ATOM 1134 N N . VAL A 1 146 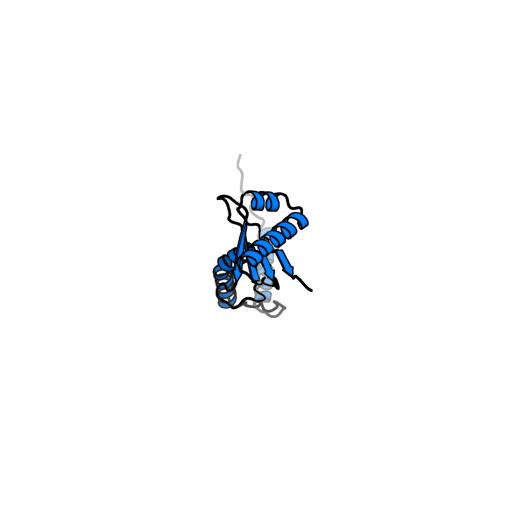? -2.479 -2.591 1.873 1.00 50.91 146 VAL A N 1
ATOM 1135 C CA . VAL A 1 146 ? -2.474 -3.627 0.835 1.00 50.91 146 VAL A CA 1
ATOM 1136 C C . VAL A 1 146 ? -1.058 -4.195 0.778 1.00 50.91 146 VAL A C 1
ATOM 1138 O O . VAL A 1 146 ? -0.118 -3.519 0.360 1.00 50.91 146 VAL A O 1
ATOM 1141 N N . THR A 1 147 ? -0.894 -5.425 1.264 1.00 51.53 147 THR A N 1
ATOM 1142 C CA . THR A 1 147 ? 0.326 -6.211 1.043 1.00 51.53 147 THR A CA 1
ATOM 1143 C C . THR A 1 147 ? 0.015 -7.210 -0.056 1.00 51.53 147 THR A C 1
ATOM 1145 O O . THR A 1 147 ? -0.656 -8.208 0.193 1.00 51.53 147 THR A O 1
ATOM 1148 N N . VAL A 1 148 ? 0.474 -6.929 -1.276 1.00 56.09 148 VAL A N 1
ATOM 1149 C CA . VAL A 1 148 ? 0.425 -7.912 -2.362 1.00 56.09 148 VAL A CA 1
ATOM 1150 C C . VAL A 1 148 ? 1.748 -8.664 -2.348 1.00 56.09 148 VAL A C 1
ATOM 1152 O O . VAL A 1 148 ? 2.805 -8.109 -2.655 1.00 56.09 148 VAL A O 1
ATOM 1155 N N . CYS A 1 149 ? 1.695 -9.929 -1.942 1.00 45.78 149 CYS A N 1
ATOM 1156 C CA . CYS A 1 149 ? 2.793 -10.863 -2.137 1.00 45.78 149 CYS A CA 1
ATOM 1157 C C . CYS A 1 149 ? 2.622 -11.487 -3.523 1.00 45.78 149 CYS A C 1
ATOM 1159 O O . CYS A 1 149 ? 1.813 -12.399 -3.682 1.00 45.78 149 CYS A O 1
ATOM 1161 N N . CYS A 1 150 ? 3.370 -11.014 -4.522 1.00 48.50 150 CYS A N 1
ATOM 1162 C CA . CYS A 1 150 ? 3.491 -11.749 -5.779 1.00 48.50 150 CYS A CA 1
ATOM 1163 C C . CYS A 1 150 ? 4.348 -12.992 -5.519 1.00 48.50 150 CYS A C 1
ATOM 1165 O O . CYS A 1 150 ? 5.577 -12.933 -5.507 1.00 48.50 150 CYS A O 1
ATOM 1167 N N . GLY A 1 151 ? 3.683 -14.110 -5.238 1.00 44.38 151 GLY A N 1
ATOM 1168 C CA . GLY A 1 151 ? 4.270 -15.434 -5.338 1.00 44.38 151 GLY A CA 1
ATOM 1169 C C . GLY A 1 151 ? 4.044 -15.963 -6.746 1.00 44.38 151 GLY A C 1
ATOM 1170 O O . GLY A 1 151 ? 2.891 -16.199 -7.099 1.00 44.38 151 GLY A O 1
ATOM 1171 N N . LEU A 1 152 ? 5.132 -16.091 -7.511 1.00 34.38 152 LEU A N 1
ATOM 1172 C CA . LEU A 1 152 ? 5.501 -17.186 -8.427 1.00 34.38 152 LEU A CA 1
ATOM 1173 C C . LEU A 1 152 ? 6.694 -16.742 -9.287 1.00 34.38 152 LEU A C 1
ATOM 1175 O O . LEU A 1 152 ? 6.558 -15.758 -10.043 1.00 34.38 152 LEU A O 1
#